Protein AF-A0A7X7GD19-F1 (afdb_monomer_lite)

pLDDT: mean 96.9, std 3.97, range [77.12, 98.62]

Radiu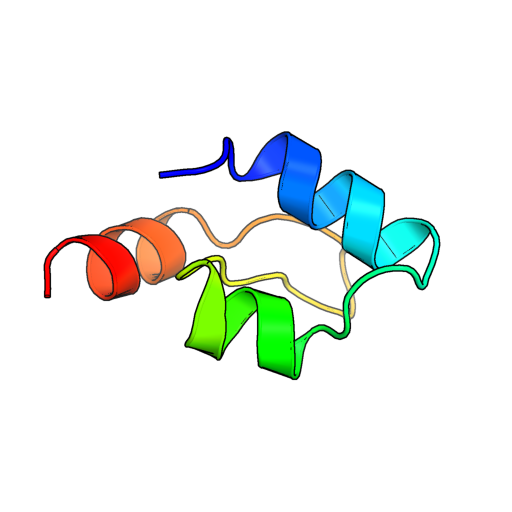s of gyration: 9.35 Å; chains: 1; bounding box: 25×20×18 Å

Structure (mmCIF, N/CA/C/O backbone):
data_AF-A0A7X7GD19-F1
#
_entry.id   AF-A0A7X7GD19-F1
#
loop_
_atom_site.group_PDB
_atom_site.id
_atom_site.type_symbol
_atom_site.label_atom_id
_atom_site.label_alt_id
_atom_site.label_comp_id
_atom_site.label_asym_id
_atom_site.label_entity_id
_atom_site.label_seq_id
_atom_site.pdbx_PDB_ins_code
_atom_site.Cartn_x
_atom_site.Cartn_y
_atom_site.Cartn_z
_atom_site.occupancy
_atom_site.B_iso_or_equiv
_atom_site.auth_seq_id
_atom_site.auth_comp_id
_atom_site.auth_asym_id
_atom_site.auth_atom_id
_atom_site.pdbx_PDB_model_num
ATOM 1 N N . GLN A 1 1 ? -5.996 -9.990 5.593 1.00 81.44 1 GLN A N 1
ATOM 2 C CA . GLN A 1 1 ? -5.438 -8.942 4.705 1.00 81.44 1 GLN A CA 1
ATOM 3 C C . GLN A 1 1 ? -3.913 -9.050 4.629 1.00 81.44 1 GLN A C 1
ATOM 5 O O . GLN A 1 1 ? -3.305 -9.419 5.629 1.00 81.44 1 GLN A O 1
ATOM 10 N N . ARG A 1 2 ? -3.287 -8.768 3.472 1.00 91.00 2 ARG A N 1
ATOM 11 C CA . ARG A 1 2 ? -1.812 -8.723 3.331 1.00 91.00 2 ARG A CA 1
ATOM 12 C C . ARG A 1 2 ? -1.251 -7.522 4.122 1.00 91.00 2 ARG A C 1
ATOM 14 O O . ARG A 1 2 ? -1.896 -6.471 4.119 1.00 91.00 2 ARG A O 1
ATOM 21 N N . PRO A 1 3 ? -0.089 -7.631 4.795 1.00 97.75 3 PRO A N 1
ATOM 22 C CA . PRO A 1 3 ? 0.535 -6.488 5.467 1.00 97.75 3 PRO A CA 1
ATOM 23 C C . PRO A 1 3 ? 0.791 -5.334 4.491 1.00 97.75 3 PRO A C 1
ATOM 25 O O . PRO A 1 3 ? 1.258 -5.577 3.378 1.00 97.75 3 PRO A O 1
ATOM 28 N N . ALA A 1 4 ? 0.489 -4.098 4.898 1.00 97.94 4 ALA A N 1
ATOM 29 C CA . ALA A 1 4 ? 0.592 -2.931 4.017 1.00 97.94 4 ALA A CA 1
ATOM 30 C C . ALA A 1 4 ? 2.040 -2.678 3.562 1.00 97.94 4 ALA A C 1
ATOM 32 O O . ALA A 1 4 ? 2.277 -2.395 2.394 1.00 97.94 4 ALA A O 1
ATOM 33 N N . GLU A 1 5 ? 3.018 -2.913 4.438 1.00 98.25 5 GLU A N 1
ATOM 34 C CA . GLU A 1 5 ? 4.450 -2.792 4.126 1.00 98.25 5 GLU A CA 1
ATOM 35 C C . GLU A 1 5 ? 4.903 -3.783 3.047 1.00 98.25 5 GLU A C 1
ATOM 37 O O . GLU A 1 5 ? 5.719 -3.445 2.192 1.00 98.25 5 GLU A O 1
ATOM 42 N N . LYS A 1 6 ? 4.333 -4.998 3.029 1.00 98.50 6 LYS A N 1
ATOM 43 C CA . LYS A 1 6 ? 4.606 -5.968 1.959 1.00 98.50 6 LYS A CA 1
ATOM 44 C C . LYS A 1 6 ? 4.013 -5.514 0.631 1.00 98.50 6 LYS A C 1
ATOM 46 O O . LYS A 1 6 ? 4.659 -5.682 -0.390 1.00 98.50 6 LYS A O 1
ATOM 51 N N . VAL A 1 7 ? 2.819 -4.920 0.647 1.00 98.44 7 VAL A N 1
ATOM 52 C CA . VAL A 1 7 ? 2.213 -4.353 -0.568 1.00 98.44 7 VAL A CA 1
ATOM 53 C C . VAL A 1 7 ? 3.051 -3.187 -1.088 1.00 98.44 7 VAL A C 1
ATOM 55 O O . VAL A 1 7 ? 3.349 -3.161 -2.272 1.00 98.44 7 VAL A O 1
ATOM 58 N N . LEU A 1 8 ? 3.517 -2.282 -0.221 1.00 98.44 8 LEU A N 1
ATOM 59 C CA . LEU A 1 8 ? 4.446 -1.219 -0.618 1.00 98.44 8 LEU A CA 1
ATOM 60 C C . LEU A 1 8 ? 5.718 -1.789 -1.262 1.00 98.44 8 LEU A C 1
ATOM 62 O O . LEU A 1 8 ? 6.136 -1.311 -2.314 1.00 98.44 8 LEU A O 1
ATOM 66 N N . HIS A 1 9 ? 6.309 -2.828 -0.668 1.00 98.38 9 HIS A N 1
ATOM 67 C CA . HIS A 1 9 ? 7.450 -3.523 -1.263 1.00 98.38 9 HIS A CA 1
ATOM 68 C C . HIS A 1 9 ? 7.117 -4.086 -2.654 1.00 98.38 9 HIS A C 1
ATOM 70 O O . HIS A 1 9 ? 7.908 -3.930 -3.579 1.00 98.38 9 HIS A O 1
ATOM 76 N N . ASP A 1 10 ? 5.952 -4.711 -2.830 1.00 98.38 10 ASP A N 1
ATOM 77 C CA . ASP A 1 10 ? 5.532 -5.260 -4.124 1.00 98.38 10 ASP A CA 1
ATOM 78 C C . ASP A 1 10 ? 5.317 -4.157 -5.175 1.00 98.38 10 ASP A C 1
ATOM 80 O O . ASP A 1 10 ? 5.701 -4.337 -6.329 1.00 98.38 10 ASP A O 1
ATOM 84 N N . VAL A 1 11 ? 4.771 -3.000 -4.778 1.00 98.1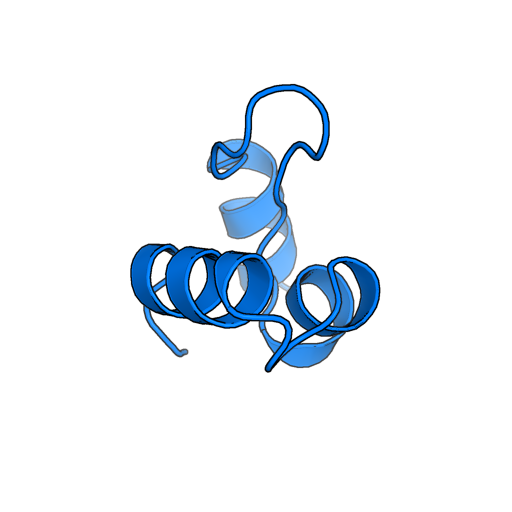2 11 VAL A N 1
ATOM 85 C CA . VAL A 1 11 ? 4.596 -1.848 -5.676 1.00 98.12 11 VAL A CA 1
ATOM 86 C C . VAL A 1 11 ? 5.941 -1.254 -6.085 1.00 98.12 11 VAL A C 1
ATOM 88 O O . VAL A 1 11 ? 6.150 -0.966 -7.260 1.00 98.12 11 VAL A O 1
ATOM 91 N N . ARG A 1 12 ? 6.890 -1.124 -5.150 1.00 97.69 12 ARG A N 1
ATOM 92 C CA . ARG A 1 12 ? 8.241 -0.624 -5.464 1.00 97.69 12 ARG A CA 1
ATOM 93 C C . ARG A 1 12 ? 9.028 -1.541 -6.396 1.00 97.69 12 ARG A C 1
ATOM 95 O O . ARG A 1 12 ? 9.908 -1.060 -7.096 1.00 97.69 12 ARG A O 1
ATOM 102 N N . ASN A 1 13 ? 8.714 -2.834 -6.398 1.00 97.81 13 ASN A N 1
ATOM 103 C CA . ASN A 1 13 ? 9.305 -3.816 -7.307 1.00 97.81 13 ASN A CA 1
ATOM 104 C C . ASN A 1 13 ? 8.454 -4.059 -8.564 1.00 97.81 13 ASN A C 1
ATOM 106 O O . ASN A 1 13 ? 8.661 -5.058 -9.246 1.00 97.81 13 ASN A O 1
ATOM 110 N N . GLU A 1 14 ? 7.478 -3.188 -8.846 1.00 97.31 14 GLU A N 1
ATOM 111 C CA . GLU A 1 14 ? 6.629 -3.234 -10.047 1.00 97.31 14 GLU A CA 1
ATOM 112 C C . GLU A 1 14 ? 5.803 -4.528 -10.196 1.00 97.31 14 GLU A C 1
ATOM 114 O O . GLU A 1 14 ? 5.267 -4.824 -11.263 1.00 97.31 14 GLU A O 1
ATOM 119 N N . LEU A 1 15 ? 5.643 -5.295 -9.112 1.00 98.31 15 LEU A N 1
ATOM 120 C CA . LEU A 1 15 ? 4.832 -6.517 -9.083 1.00 98.31 15 LEU A CA 1
ATOM 121 C C . LEU A 1 15 ? 3.338 -6.204 -8.932 1.00 98.31 15 LEU A C 1
ATOM 123 O O . LEU A 1 15 ? 2.486 -7.006 -9.311 1.00 98.31 15 LEU A O 1
ATOM 127 N N . VAL A 1 16 ? 3.026 -5.049 -8.342 1.00 98.06 16 VAL A N 1
ATOM 128 C CA . VAL A 1 16 ? 1.671 -4.549 -8.090 1.00 98.06 16 VAL A CA 1
ATOM 129 C C . VAL A 1 16 ? 1.620 -3.075 -8.490 1.00 98.06 16 VAL A C 1
ATOM 131 O O . VAL A 1 16 ? 2.531 -2.315 -8.185 1.00 98.06 16 VAL A O 1
ATOM 134 N N . SER A 1 17 ? 0.557 -2.634 -9.161 1.00 98.38 17 SER A N 1
ATOM 135 C CA . SER A 1 17 ? 0.374 -1.208 -9.458 1.00 98.38 17 SER A CA 1
ATOM 136 C C . SER A 1 17 ? -0.180 -0.451 -8.245 1.00 98.38 17 SER A C 1
ATOM 138 O O . SER A 1 17 ? -0.873 -1.031 -7.410 1.00 98.38 17 SER A O 1
ATOM 140 N N . LEU A 1 18 ? 0.046 0.866 -8.167 1.00 98.19 18 LEU A N 1
ATOM 141 C CA . LEU A 1 18 ? -0.575 1.727 -7.142 1.00 98.19 18 LEU A CA 1
ATOM 142 C C . LEU A 1 18 ? -2.110 1.601 -7.129 1.00 98.19 18 LEU A C 1
ATOM 144 O O . LEU A 1 18 ? -2.731 1.570 -6.068 1.00 98.19 18 LEU A O 1
ATOM 148 N N . GLU A 1 19 ? -2.721 1.470 -8.309 1.00 98.31 19 GLU A N 1
ATOM 149 C CA . GLU A 1 19 ? -4.164 1.264 -8.448 1.00 98.31 19 GLU A CA 1
ATOM 150 C C . GLU A 1 19 ? -4.613 -0.075 -7.839 1.00 98.31 19 GLU A C 1
ATOM 152 O O . GLU A 1 19 ? -5.5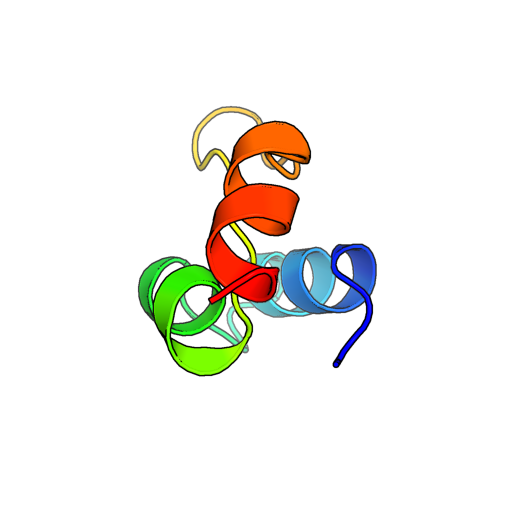58 -0.111 -7.049 1.00 98.31 19 GLU A O 1
ATOM 157 N N . SER A 1 20 ? -3.918 -1.172 -8.163 1.00 98.31 20 SER A N 1
ATOM 158 C CA . SER A 1 20 ? -4.224 -2.505 -7.628 1.00 98.31 20 SER A CA 1
ATOM 159 C C . SER A 1 20 ? -3.954 -2.583 -6.122 1.00 98.31 20 SER A C 1
ATOM 161 O O . SER A 1 20 ? -4.760 -3.152 -5.388 1.00 98.31 20 SER A O 1
ATOM 163 N N . ALA A 1 21 ? -2.901 -1.929 -5.617 1.00 98.38 21 ALA A N 1
ATOM 164 C CA . ALA A 1 21 ? -2.647 -1.804 -4.181 1.00 98.38 21 ALA A CA 1
ATOM 165 C C . ALA A 1 21 ? -3.852 -1.198 -3.445 1.00 98.38 21 ALA A C 1
ATOM 167 O O . ALA A 1 21 ? -4.299 -1.746 -2.431 1.00 98.38 21 ALA A O 1
ATOM 168 N N . ARG A 1 22 ? -4.437 -0.128 -3.997 1.00 98.19 22 ARG A N 1
ATOM 169 C CA . ARG A 1 22 ? -5.610 0.528 -3.414 1.00 98.19 22 ARG A CA 1
ATOM 170 C C . ARG A 1 22 ? -6.874 -0.319 -3.537 1.00 98.19 22 ARG A C 1
ATOM 172 O O . ARG A 1 22 ? -7.595 -0.465 -2.555 1.00 98.19 22 ARG A O 1
ATOM 179 N N . ARG A 1 23 ? -7.155 -0.855 -4.726 1.00 98.00 23 ARG A N 1
ATOM 180 C CA . ARG A 1 23 ? -8.409 -1.565 -5.029 1.00 98.00 23 ARG A CA 1
ATOM 181 C C . ARG A 1 23 ? -8.457 -2.972 -4.436 1.00 98.00 23 ARG A C 1
ATOM 183 O O . ARG A 1 23 ? -9.456 -3.337 -3.831 1.00 98.00 23 ARG A O 1
ATOM 190 N N . ASP A 1 24 ? -7.392 -3.746 -4.616 1.00 98.00 24 ASP A N 1
ATOM 191 C CA . ASP A 1 24 ? -7.397 -5.191 -4.360 1.00 98.00 24 ASP A CA 1
ATOM 192 C C . ASP A 1 24 ? -6.852 -5.526 -2.961 1.00 98.00 24 ASP A C 1
ATOM 194 O O . ASP A 1 24 ? -7.254 -6.516 -2.348 1.00 98.00 24 ASP A O 1
ATOM 198 N N . TYR A 1 25 ? -5.956 -4.689 -2.422 1.00 97.62 25 TYR A N 1
ATOM 199 C CA . TYR A 1 25 ? -5.348 -4.888 -1.097 1.00 97.62 25 TYR A CA 1
ATOM 200 C C . TYR A 1 25 ? -5.800 -3.874 -0.035 1.00 97.62 25 TYR A C 1
ATOM 202 O O . TYR A 1 25 ? -5.433 -4.020 1.144 1.00 97.62 25 TYR A O 1
ATOM 210 N N . GLY A 1 26 ? -6.564 -2.852 -0.438 1.00 98.38 26 GLY A N 1
ATOM 211 C CA . GLY A 1 26 ? -6.998 -1.764 0.436 1.00 98.38 26 GLY A CA 1
ATOM 212 C C . GLY A 1 26 ? -5.828 -0.979 1.027 1.00 98.38 26 GLY A C 1
ATOM 213 O O . GLY A 1 26 ? -5.891 -0.605 2.191 1.00 98.38 26 GLY A O 1
ATOM 214 N N . VAL A 1 27 ? -4.722 -0.825 0.290 1.00 98.62 27 VAL A N 1
ATOM 215 C CA . VAL A 1 27 ? -3.522 -0.101 0.739 1.00 98.62 27 VAL A CA 1
ATOM 216 C C . VAL A 1 27 ? -3.350 1.154 -0.100 1.00 98.62 27 VAL A C 1
ATOM 218 O O . VAL A 1 27 ? -3.142 1.076 -1.309 1.00 98.62 27 VAL A O 1
ATOM 221 N N . ALA A 1 28 ? -3.406 2.311 0.550 1.00 98.50 28 ALA A N 1
ATOM 222 C CA . ALA A 1 28 ? -3.113 3.589 -0.077 1.00 98.50 28 ALA A CA 1
ATOM 223 C C . ALA A 1 28 ? -1.622 3.919 0.079 1.00 98.50 28 ALA A C 1
ATOM 225 O O . ALA A 1 28 ? -1.072 3.847 1.178 1.00 98.50 28 ALA A O 1
ATOM 226 N N . ILE A 1 29 ? -0.965 4.261 -1.030 1.00 98.62 29 ILE A N 1
ATOM 227 C CA . ILE A 1 29 ? 0.458 4.615 -1.081 1.00 98.62 29 ILE A CA 1
ATOM 228 C C . ILE A 1 29 ? 0.579 5.970 -1.766 1.00 98.62 29 ILE A C 1
ATOM 230 O O . ILE A 1 29 ? 0.013 6.175 -2.841 1.00 98.62 29 ILE A O 1
ATOM 234 N N . ASN A 1 30 ? 1.334 6.878 -1.157 1.00 97.75 30 ASN A N 1
ATOM 235 C CA . ASN A 1 30 ? 1.696 8.146 -1.771 1.00 97.75 30 ASN A CA 1
ATOM 236 C C . ASN A 1 30 ? 2.824 7.909 -2.792 1.00 97.75 30 ASN A C 1
ATOM 238 O O . ASN A 1 30 ? 3.896 7.425 -2.430 1.00 97.75 30 ASN A O 1
ATOM 242 N N . SER A 1 31 ? 2.589 8.231 -4.066 1.00 94.50 31 SER A N 1
ATOM 243 C CA . SER A 1 31 ? 3.560 8.019 -5.151 1.00 94.50 31 SER A CA 1
ATOM 244 C C . SER A 1 31 ? 4.753 8.973 -5.121 1.00 94.50 31 SER A C 1
ATOM 246 O O . SER A 1 31 ? 5.796 8.648 -5.684 1.00 94.50 31 SER A O 1
ATOM 248 N N . ASP A 1 32 ? 4.612 10.131 -4.477 1.00 96.88 32 ASP A N 1
ATOM 249 C CA . ASP A 1 32 ? 5.669 11.138 -4.387 1.00 96.88 32 ASP A CA 1
ATOM 250 C C . ASP A 1 32 ? 6.649 10.799 -3.256 1.00 96.88 32 ASP A C 1
ATOM 252 O O . ASP A 1 32 ? 7.861 10.949 -3.415 1.00 96.88 32 ASP A O 1
ATOM 256 N N . THR A 1 33 ? 6.139 10.300 -2.121 1.00 97.50 33 THR A N 1
ATOM 257 C CA . THR A 1 33 ? 6.959 9.971 -0.939 1.00 97.50 33 THR A CA 1
ATOM 258 C C . THR A 1 33 ? 7.292 8.487 -0.801 1.00 97.50 33 THR A C 1
ATOM 260 O O . THR A 1 33 ? 8.241 8.141 -0.101 1.00 97.50 33 THR A O 1
ATOM 263 N N . TRP A 1 34 ? 6.563 7.604 -1.490 1.00 97.06 34 TRP A N 1
ATOM 264 C CA . TRP A 1 34 ? 6.646 6.145 -1.337 1.00 97.06 34 TRP A CA 1
ATOM 265 C C . TRP A 1 34 ? 6.343 5.648 0.079 1.00 97.06 34 TRP A C 1
ATOM 267 O O . TRP A 1 34 ? 6.920 4.664 0.544 1.00 97.06 34 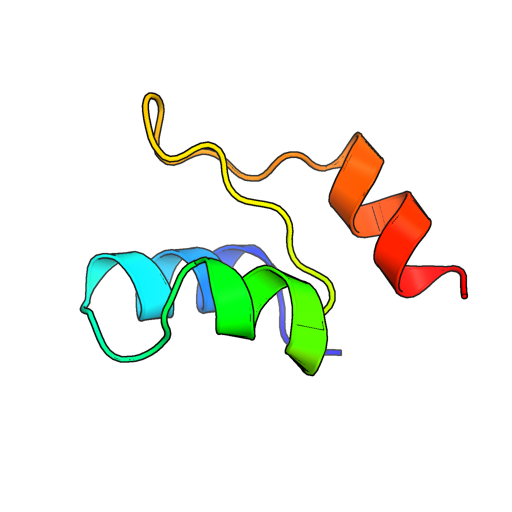TRP A O 1
ATOM 277 N N . GLU A 1 35 ? 5.406 6.310 0.750 1.00 98.19 35 GLU A N 1
ATOM 278 C CA . GLU A 1 35 ? 4.944 5.952 2.088 1.00 98.19 35 GLU A CA 1
ATOM 279 C C . GLU A 1 35 ? 3.495 5.466 2.060 1.00 98.19 35 GLU A C 1
ATOM 281 O O . GLU A 1 35 ? 2.703 5.826 1.184 1.00 98.19 35 GLU A O 1
ATOM 286 N N . ILE A 1 36 ? 3.146 4.630 3.036 1.00 98.56 36 ILE A N 1
ATOM 287 C CA . ILE A 1 36 ? 1.772 4.169 3.229 1.00 98.56 36 ILE A CA 1
ATOM 288 C C . ILE A 1 36 ? 0.975 5.301 3.872 1.00 98.56 36 ILE A C 1
ATOM 290 O O . ILE A 1 36 ? 1.339 5.792 4.941 1.00 98.56 36 ILE A O 1
ATOM 294 N N . ASP A 1 37 ? -0.151 5.656 3.261 1.00 98.44 37 ASP A N 1
ATOM 295 C CA . ASP A 1 37 ? -1.177 6.445 3.933 1.00 98.44 37 ASP A CA 1
ATOM 296 C C . ASP A 1 37 ? -1.964 5.505 4.851 1.00 98.44 37 ASP A C 1
ATOM 298 O O . ASP A 1 37 ? -2.871 4.779 4.426 1.00 98.44 37 ASP A O 1
ATOM 302 N N . TRP A 1 38 ? -1.554 5.461 6.119 1.00 98.00 38 TRP A N 1
ATOM 303 C CA . TRP A 1 38 ? -2.167 4.593 7.121 1.00 98.00 38 TRP A CA 1
ATOM 304 C C . TRP A 1 38 ? -3.623 4.960 7.386 1.00 98.00 38 TRP A C 1
ATOM 306 O O . TRP A 1 38 ? -4.453 4.064 7.525 1.00 98.00 38 TRP A O 1
ATOM 316 N N . GLN A 1 39 ? -3.951 6.253 7.383 1.00 98.12 39 GLN A N 1
ATOM 317 C CA . GLN A 1 39 ? -5.304 6.720 7.657 1.00 98.12 39 GLN A CA 1
ATOM 318 C C . GLN A 1 39 ? -6.272 6.289 6.546 1.00 98.12 39 GLN A C 1
ATOM 320 O O . GLN A 1 39 ? -7.377 5.825 6.828 1.00 98.12 39 GLN A O 1
ATOM 325 N N . GLU A 1 40 ? -5.880 6.424 5.280 1.00 97.94 40 GLU A N 1
ATOM 326 C CA . GLU A 1 40 ? -6.690 5.963 4.148 1.00 97.94 40 GLU A CA 1
ATOM 327 C C . GLU A 1 40 ? -6.723 4.430 4.059 1.00 97.94 40 GLU A C 1
ATOM 329 O O . GLU A 1 40 ? -7.775 3.848 3.804 1.00 97.94 40 GLU A O 1
ATOM 334 N N . THR A 1 41 ? -5.605 3.755 4.337 1.00 98.31 41 THR A N 1
ATOM 335 C CA . THR A 1 41 ? -5.537 2.283 4.388 1.00 98.31 41 THR A CA 1
ATOM 336 C C . THR A 1 41 ? -6.502 1.706 5.430 1.00 98.31 41 THR A C 1
ATOM 338 O O . THR A 1 41 ? -7.168 0.705 5.166 1.00 98.31 41 THR A O 1
ATOM 341 N N . GLU A 1 42 ? -6.620 2.331 6.603 1.00 97.50 42 GLU A N 1
ATOM 342 C CA . GLU A 1 42 ? -7.596 1.934 7.625 1.00 97.50 42 GLU A CA 1
ATOM 343 C C . GLU A 1 42 ? -9.037 2.114 7.140 1.00 97.50 42 GLU A C 1
ATOM 345 O O . GLU A 1 42 ? -9.843 1.195 7.285 1.00 97.50 42 GLU A O 1
ATOM 350 N N . LYS A 1 43 ? -9.357 3.244 6.495 1.00 97.69 43 LYS A N 1
ATOM 351 C CA . LYS A 1 43 ? -10.693 3.488 5.923 1.00 97.69 43 LYS A CA 1
ATOM 352 C C . LYS A 1 43 ? -11.054 2.465 4.849 1.00 97.69 43 LYS A C 1
ATOM 354 O O . LYS A 1 43 ? -12.161 1.938 4.867 1.00 97.69 43 LYS A O 1
ATOM 359 N N . LEU A 1 44 ? -10.125 2.166 3.939 1.00 97.12 44 LEU A N 1
ATOM 360 C CA . LEU A 1 44 ? -10.334 1.206 2.850 1.00 97.12 44 LEU A CA 1
ATOM 361 C C . LEU A 1 44 ? -10.579 -0.217 3.352 1.00 97.12 44 LEU A C 1
ATOM 363 O O . LEU A 1 44 ? -11.281 -0.977 2.696 1.00 97.12 44 LEU A O 1
ATOM 367 N N . ARG A 1 45 ? -9.992 -0.580 4.496 1.00 96.25 45 ARG A N 1
ATOM 368 C CA . ARG A 1 45 ? -10.098 -1.923 5.087 1.00 96.25 45 ARG A CA 1
ATOM 369 C C . ARG A 1 45 ? -11.225 -2.074 6.102 1.00 96.25 45 ARG A C 1
ATOM 371 O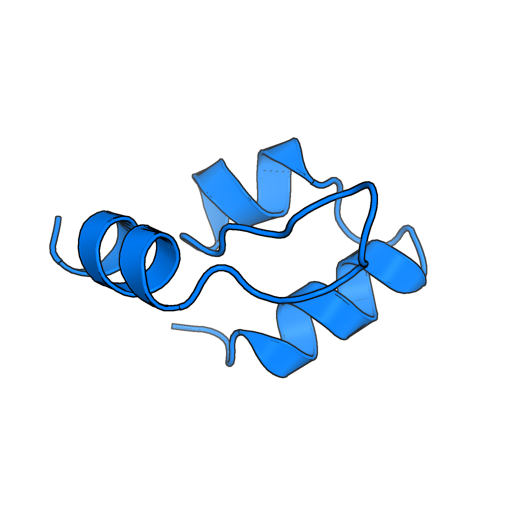 O . ARG A 1 45 ? -11.498 -3.193 6.520 1.00 96.25 45 ARG A O 1
ATOM 378 N N . ALA A 1 46 ? -11.827 -0.970 6.533 1.00 93.88 46 ALA A N 1
ATOM 379 C CA . ALA A 1 46 ? -12.981 -0.979 7.426 1.00 93.88 46 ALA A CA 1
ATOM 380 C C . ALA A 1 46 ? -14.316 -1.207 6.688 1.00 93.88 46 ALA A C 1
ATOM 382 O O . ALA A 1 46 ? -15.328 -1.437 7.349 1.00 93.88 46 ALA A O 1
ATOM 383 N N . ALA A 1 47 ? -14.313 -1.109 5.355 1.00 77.12 47 ALA A N 1
ATOM 384 C CA . ALA A 1 47 ? -15.441 -1.411 4.473 1.00 77.12 47 ALA A CA 1
ATOM 385 C C . ALA A 1 47 ? -15.523 -2.911 4.151 1.00 77.12 47 ALA A C 1
ATOM 387 O O . ALA A 1 47 ? -16.665 -3.410 4.038 1.00 77.12 47 ALA A O 1
#

Foldseek 3Di:
DPDLVVLLVCCVVVNAPQVCCCPVVVWHADPVVSDTPPVSSVVSVVD

Sequence (4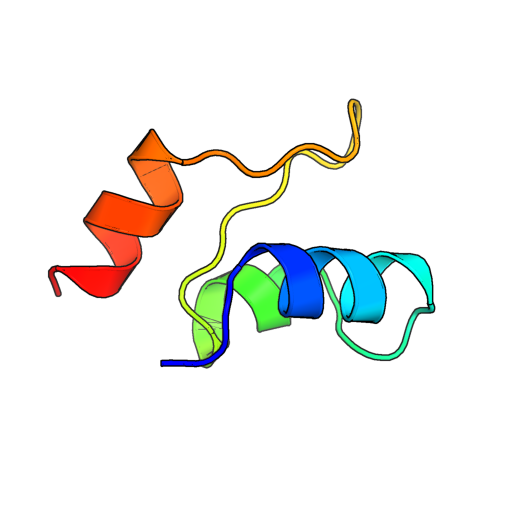7 aa):
QRPAEKVLHDVRNELVSLESARRDYGVAINSDTWEIDWQETEKLRAA

Secondary structure (DSSP, 8-state):
---HHHHHHHHHTTSS-HHHHHHHH--EEETTTTEEEHHHHHHHH--